Protein AF-V5GCC0-F1 (afdb_monomer_lite)

pLDDT: mean 93.0, std 4.62, range [76.12, 98.0]

Sequence (109 aa):
AEGSRNNTARQLENALRIPQDKTALRKNFQNFTNTLLTKTNGATLDIDTAMFTNENFPLKNNFRAIIDQYYKVAVNQLDFKNSALAASSINKHVALVTRDRIKQLVIPP

InterPro domains:
  IPR000215 Serpin family [PTHR11461] (2-108)
  IPR023796 Serpin domain [PF00079] (2-106)
  IPR036186 Serpin superfamily [SSF56574] (2-106)
  IPR042178 Serpin superfamily, domain 1 [G3DSA:3.30.497.10] (1-109)

Foldseek 3Di:
DLVDDDPVVVVVCVVVVPDPPPVVVLQVQQVVQVVLCDDDPPDHDFDAAEDEAALVDDDDPVSVVSCVVRVVYHYHHDHCVPQVVSQQVVLVVVCVRVVNPRNGPDDRD

Radius of gyration: 16.21 Å; chains: 1; bounding box: 35×37×40 Å

Structure (mmCIF, N/CA/C/O backbone):
data_AF-V5GCC0-F1
#
_entry.id   AF-V5GCC0-F1
#
loop_
_atom_site.group_PDB
_atom_site.id
_atom_site.type_symbol
_atom_site.label_atom_id
_atom_site.label_alt_id
_atom_site.label_comp_id
_atom_site.label_asym_id
_atom_site.label_entity_id
_atom_site.label_seq_id
_atom_site.pdbx_PDB_ins_code
_atom_site.Cartn_x
_atom_site.Cartn_y
_atom_site.Cartn_z
_atom_site.occupancy
_atom_site.B_iso_or_equiv
_atom_site.auth_seq_id
_atom_site.auth_comp_id
_atom_site.auth_asym_id
_atom_site.auth_atom_id
_atom_site.pdbx_PDB_model_num
ATOM 1 N N . ALA A 1 1 ? 3.399 11.370 -3.232 1.00 85.38 1 ALA A N 1
ATOM 2 C CA . ALA A 1 1 ? 4.583 12.233 -3.441 1.00 85.38 1 ALA A CA 1
ATOM 3 C C . ALA A 1 1 ? 5.903 11.576 -3.004 1.00 85.38 1 ALA A C 1
ATOM 5 O O . ALA A 1 1 ? 6.898 11.753 -3.696 1.00 85.38 1 ALA A O 1
ATOM 6 N N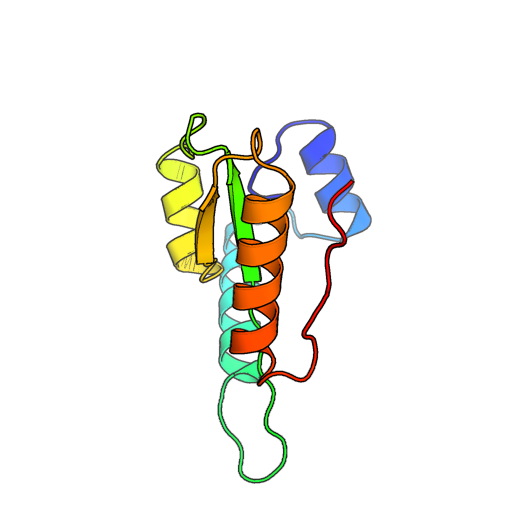 . GLU A 1 2 ? 5.945 10.802 -1.909 1.00 91.06 2 GLU A N 1
ATOM 7 C CA . GLU A 1 2 ? 7.194 10.253 -1.328 1.00 91.06 2 GLU A CA 1
ATOM 8 C C . GLU A 1 2 ? 8.072 9.419 -2.286 1.00 91.06 2 GLU A C 1
ATOM 10 O O . GLU A 1 2 ? 9.295 9.490 -2.217 1.00 91.06 2 GLU A O 1
ATOM 15 N N . GLY A 1 3 ? 7.470 8.664 -3.213 1.00 91.94 3 GLY A N 1
ATOM 16 C CA . GLY A 1 3 ? 8.203 7.867 -4.212 1.00 91.94 3 GLY A CA 1
ATOM 17 C C . GLY A 1 3 ? 8.557 8.611 -5.509 1.00 91.94 3 GLY A C 1
ATOM 18 O O . GLY A 1 3 ? 9.174 8.035 -6.399 1.00 91.94 3 GLY A O 1
ATOM 19 N N . SER A 1 4 ? 8.159 9.878 -5.644 1.00 93.56 4 SER A N 1
ATOM 20 C CA . SER A 1 4 ? 8.299 10.673 -6.874 1.00 93.56 4 SER A CA 1
ATOM 21 C C . SER A 1 4 ? 9.313 11.808 -6.712 1.00 93.56 4 SER A C 1
ATOM 23 O O . SER A 1 4 ? 9.679 12.172 -5.596 1.00 93.56 4 SER A O 1
ATOM 25 N N . ARG A 1 5 ? 9.771 12.394 -7.825 1.00 93.44 5 ARG A N 1
ATOM 26 C CA . ARG A 1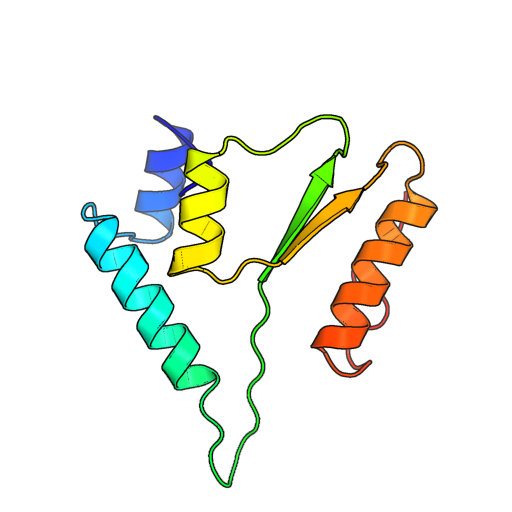 5 ? 10.702 13.539 -7.834 1.00 93.44 5 ARG A CA 1
ATOM 27 C C . ARG A 1 5 ? 10.281 14.597 -8.854 1.00 93.44 5 ARG A C 1
ATOM 29 O O . ARG A 1 5 ? 9.453 14.327 -9.722 1.00 93.44 5 ARG A O 1
ATOM 36 N N . ASN A 1 6 ? 10.888 15.782 -8.760 1.00 95.12 6 ASN A N 1
ATOM 37 C CA . ASN A 1 6 ? 10.779 16.878 -9.729 1.00 95.12 6 ASN A CA 1
ATOM 38 C C . ASN A 1 6 ? 9.320 17.199 -10.106 1.00 95.12 6 ASN A C 1
ATOM 40 O O . ASN A 1 6 ? 8.491 17.414 -9.225 1.00 95.12 6 ASN A O 1
ATOM 44 N N . ASN A 1 7 ? 8.999 17.248 -11.402 1.00 97.25 7 ASN A N 1
ATOM 45 C CA . ASN A 1 7 ? 7.673 17.622 -11.902 1.00 97.25 7 ASN A CA 1
ATOM 46 C C . ASN A 1 7 ? 6.566 16.718 -11.358 1.00 97.25 7 ASN A C 1
ATOM 48 O O . ASN A 1 7 ? 5.553 17.231 -10.895 1.00 97.25 7 ASN A O 1
ATOM 52 N N . THR A 1 8 ? 6.788 15.404 -11.332 1.00 96.50 8 THR A N 1
ATOM 53 C CA . THR A 1 8 ? 5.803 14.442 -10.824 1.00 96.50 8 THR A CA 1
ATOM 54 C C . THR A 1 8 ? 5.519 14.662 -9.339 1.00 96.50 8 THR A C 1
ATOM 56 O O . THR A 1 8 ? 4.362 14.657 -8.927 1.00 96.50 8 THR A O 1
ATOM 59 N N . ALA A 1 9 ? 6.558 14.916 -8.533 1.00 94.62 9 ALA A N 1
ATOM 60 C CA . ALA A 1 9 ? 6.373 15.247 -7.120 1.00 94.62 9 ALA A CA 1
ATOM 61 C C . ALA A 1 9 ? 5.605 16.561 -6.947 1.00 94.62 9 ALA A C 1
ATOM 63 O O . ALA A 1 9 ? 4.612 16.575 -6.227 1.00 94.62 9 ALA A O 1
ATOM 64 N N . ARG A 1 10 ? 6.000 17.621 -7.667 1.00 94.56 10 ARG A N 1
ATOM 65 C CA . ARG A 1 10 ? 5.334 18.932 -7.602 1.00 94.56 10 ARG A CA 1
ATOM 66 C C . ARG A 1 10 ? 3.862 18.861 -7.994 1.00 94.56 10 ARG A C 1
ATOM 68 O O . A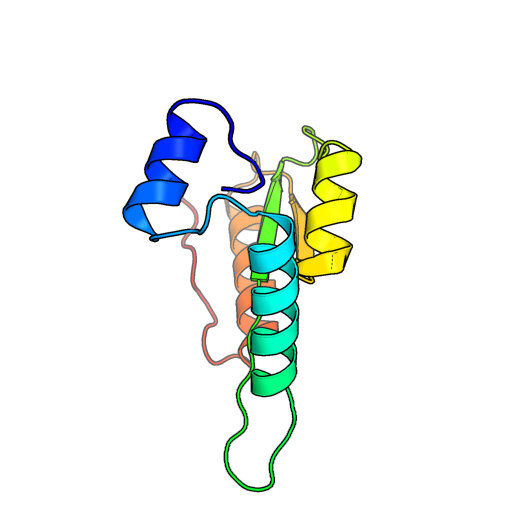RG A 1 10 ? 3.032 19.482 -7.344 1.00 94.56 10 ARG A O 1
ATOM 75 N N . GLN A 1 11 ? 3.521 18.094 -9.028 1.00 96.00 11 GLN A N 1
ATOM 76 C CA . GLN A 1 11 ? 2.132 17.912 -9.454 1.00 96.00 11 GLN A CA 1
ATOM 77 C C . GLN A 1 11 ? 1.293 17.234 -8.366 1.00 96.00 11 GLN A C 1
ATOM 79 O O . GLN A 1 11 ? 0.213 17.724 -8.044 1.00 96.00 11 GLN A O 1
ATOM 84 N N . LEU A 1 12 ? 1.805 16.157 -7.757 1.00 94.88 12 LEU A N 1
ATOM 85 C CA . LEU A 1 12 ? 1.129 15.481 -6.645 1.00 94.88 12 LEU A CA 1
ATOM 86 C C . LEU A 1 12 ? 1.004 16.388 -5.418 1.00 94.88 12 LEU A C 1
ATOM 88 O O . LEU A 1 12 ? -0.050 16.424 -4.790 1.00 94.88 12 LEU A O 1
ATOM 92 N N . GLU A 1 13 ? 2.069 17.114 -5.078 1.00 94.00 13 GLU A N 1
ATOM 93 C CA . GLU A 1 13 ? 2.097 18.013 -3.925 1.00 94.00 13 GLU A CA 1
ATOM 94 C C . GLU A 1 13 ? 1.102 19.168 -4.097 1.00 94.00 13 GLU A C 1
ATOM 96 O O . GLU A 1 13 ? 0.328 19.444 -3.184 1.00 94.00 13 GLU A O 1
ATOM 101 N N . ASN A 1 14 ? 1.028 19.767 -5.288 1.00 94.62 14 ASN A N 1
ATOM 102 C CA . ASN A 1 14 ? 0.084 20.843 -5.582 1.00 94.62 14 ASN A CA 1
ATOM 103 C C . ASN A 1 14 ? -1.370 20.354 -5.606 1.00 94.62 14 ASN A C 1
ATOM 105 O O . ASN A 1 14 ? -2.231 20.967 -4.975 1.00 94.62 14 ASN A O 1
ATOM 109 N N . ALA A 1 15 ? -1.652 19.249 -6.305 1.00 95.94 15 ALA A N 1
ATOM 110 C CA . ALA A 1 15 ? -3.015 18.734 -6.451 1.00 95.94 15 ALA A CA 1
ATOM 111 C C . ALA A 1 15 ? -3.621 18.305 -5.106 1.00 95.94 15 ALA A C 1
ATOM 113 O O . ALA A 1 15 ? -4.794 18.557 -4.843 1.00 95.94 15 ALA A O 1
ATOM 114 N N . LEU A 1 16 ? -2.806 17.699 -4.237 1.00 92.31 16 LEU A N 1
ATOM 115 C CA . LEU A 1 16 ? -3.224 17.229 -2.914 1.00 92.31 16 LEU A CA 1
ATOM 116 C C . LEU A 1 16 ? -3.019 18.276 -1.808 1.00 92.31 16 LEU A C 1
ATOM 118 O O . LEU A 1 16 ? -3.259 17.972 -0.642 1.00 92.31 16 LEU A O 1
ATOM 122 N N . ARG A 1 17 ? -2.569 19.491 -2.159 1.00 93.06 17 ARG A N 1
ATOM 123 C CA . ARG A 1 17 ? -2.256 20.587 -1.222 1.00 93.06 17 ARG A CA 1
ATOM 124 C C . ARG A 1 17 ? -1.324 20.149 -0.086 1.00 93.06 17 ARG A C 1
ATOM 126 O O . ARG A 1 17 ? -1.509 20.511 1.075 1.00 93.06 17 ARG A O 1
ATOM 133 N N . ILE A 1 18 ? -0.321 19.348 -0.429 1.00 90.25 18 ILE A N 1
ATOM 134 C CA . ILE A 1 18 ? 0.678 18.858 0.516 1.00 90.25 18 ILE A CA 1
ATOM 135 C C . ILE A 1 18 ? 1.594 20.026 0.913 1.00 90.25 18 ILE A C 1
ATOM 137 O O . ILE A 1 18 ? 2.131 20.703 0.031 1.00 90.25 18 ILE A O 1
ATOM 141 N N . PRO A 1 19 ? 1.811 20.270 2.219 1.00 86.88 19 PRO A N 1
ATOM 142 C CA . PRO A 1 19 ? 2.742 21.295 2.666 1.00 86.88 19 PRO A CA 1
ATOM 143 C C . PRO A 1 19 ? 4.168 20.973 2.209 1.00 86.88 19 PRO A C 1
ATOM 145 O O . PRO A 1 19 ? 4.569 19.812 2.132 1.00 86.88 19 PRO A O 1
ATOM 148 N N . GLN A 1 20 ? 4.959 22.017 1.957 1.00 84.25 20 GLN A N 1
ATOM 149 C CA . GLN A 1 20 ? 6.364 21.862 1.560 1.00 84.25 20 GLN A CA 1
ATOM 150 C C . GLN A 1 20 ? 7.199 21.153 2.642 1.00 84.25 20 GLN A C 1
ATOM 152 O O . GLN A 1 20 ? 8.152 20.439 2.325 1.00 84.25 20 GLN A O 1
ATOM 157 N N . ASP A 1 21 ? 6.819 21.295 3.917 1.00 90.88 21 ASP A N 1
ATOM 158 C CA . ASP A 1 21 ? 7.427 20.546 5.016 1.00 90.88 21 ASP A CA 1
ATOM 159 C C . ASP A 1 21 ? 6.946 19.084 5.030 1.00 90.88 21 ASP A C 1
ATOM 161 O O . ASP A 1 21 ? 5.901 18.726 5.587 1.00 90.88 21 ASP A O 1
ATOM 165 N N . LYS A 1 22 ? 7.770 18.212 4.441 1.00 86.88 22 LYS A N 1
ATOM 166 C CA . LYS A 1 22 ? 7.533 16.762 4.406 1.00 86.88 22 LYS A CA 1
ATOM 167 C C . LYS A 1 22 ? 7.578 16.114 5.786 1.00 86.88 22 LYS A C 1
ATOM 169 O O . LYS A 1 22 ? 6.916 15.102 5.996 1.00 86.88 22 LYS A O 1
ATOM 174 N N . THR A 1 23 ? 8.329 16.666 6.735 1.00 91.00 23 THR A N 1
ATOM 175 C CA . THR A 1 23 ? 8.384 16.117 8.096 1.00 91.00 23 THR A CA 1
ATOM 176 C C . THR A 1 23 ? 7.066 16.367 8.815 1.00 91.00 23 THR A C 1
ATOM 178 O O . THR A 1 23 ? 6.522 15.444 9.427 1.00 91.00 23 THR A O 1
ATOM 181 N N . ALA A 1 24 ? 6.523 17.581 8.697 1.00 90.81 24 ALA A N 1
ATOM 182 C CA . ALA A 1 24 ? 5.199 17.905 9.215 1.00 90.81 24 ALA A CA 1
ATOM 183 C C . ALA A 1 24 ? 4.117 17.028 8.568 1.00 90.81 24 ALA A C 1
ATOM 185 O O . ALA A 1 24 ? 3.315 16.432 9.285 1.00 90.81 24 ALA A O 1
ATOM 186 N N . LEU A 1 25 ? 4.143 16.860 7.237 1.00 91.25 25 LEU A N 1
ATOM 187 C CA . LEU A 1 25 ? 3.228 15.958 6.525 1.00 91.25 25 LEU A CA 1
ATOM 188 C C . LEU A 1 25 ? 3.251 14.540 7.109 1.00 91.25 25 LEU A C 1
ATOM 190 O O . LEU A 1 25 ? 2.202 13.992 7.445 1.00 91.25 25 LEU A O 1
ATOM 194 N N . ARG A 1 26 ? 4.443 13.947 7.226 1.00 94.44 26 ARG A N 1
ATOM 195 C CA . ARG A 1 26 ? 4.634 12.575 7.711 1.00 94.44 26 ARG A CA 1
ATOM 196 C C . ARG A 1 26 ? 4.105 12.387 9.128 1.00 94.44 26 ARG A C 1
ATOM 198 O O . ARG A 1 26 ? 3.358 11.446 9.379 1.00 94.44 26 ARG A O 1
ATOM 205 N N . LYS A 1 27 ? 4.453 13.296 10.046 1.00 93.75 27 LYS A N 1
ATOM 206 C CA . LYS A 1 27 ? 3.974 13.256 11.438 1.00 93.75 27 LYS A CA 1
ATOM 207 C C . LYS A 1 27 ? 2.459 13.421 11.516 1.00 93.75 27 LYS A C 1
ATOM 209 O O . LYS A 1 27 ? 1.802 12.671 12.232 1.00 93.75 27 LYS A O 1
ATOM 214 N N . ASN A 1 28 ? 1.898 14.354 10.749 1.00 91.75 28 ASN A N 1
ATOM 215 C CA . ASN A 1 28 ? 0.456 14.584 10.724 1.00 91.75 28 ASN A CA 1
ATOM 216 C C . ASN A 1 28 ? -0.296 13.366 10.185 1.00 91.75 28 ASN A C 1
ATOM 218 O O . ASN A 1 28 ? -1.286 12.960 10.785 1.00 91.75 28 ASN A O 1
ATOM 222 N N . PHE A 1 29 ? 0.194 12.743 9.110 1.00 91.50 29 PHE A N 1
ATOM 223 C CA . PHE A 1 29 ? -0.400 11.523 8.563 1.00 91.50 29 PHE A CA 1
ATOM 224 C C . PHE A 1 29 ? -0.341 10.358 9.560 1.00 91.50 29 PHE A C 1
ATOM 226 O O . PHE A 1 29 ? -1.338 9.662 9.765 1.00 91.50 29 PHE A O 1
ATOM 233 N N . GLN A 1 30 ? 0.807 10.170 10.216 1.00 92.94 30 GLN A N 1
ATOM 234 C CA . GLN A 1 30 ? 0.984 9.133 11.229 1.00 92.94 30 GLN A CA 1
ATOM 235 C C . GLN A 1 30 ? 0.017 9.335 12.406 1.00 92.94 30 GLN A C 1
ATOM 237 O O . GLN A 1 30 ? -0.679 8.399 12.797 1.00 92.94 30 GLN A O 1
ATOM 242 N N . ASN A 1 31 ? -0.071 10.559 12.935 1.00 93.19 31 ASN A N 1
ATOM 243 C CA . ASN A 1 31 ? -0.989 10.902 14.021 1.00 93.19 31 ASN A CA 1
ATOM 244 C C . ASN A 1 31 ? -2.448 10.697 13.608 1.00 93.19 31 ASN A C 1
ATOM 246 O O . ASN A 1 31 ? -3.197 10.046 14.327 1.00 93.19 31 ASN A O 1
ATOM 250 N N . PHE A 1 32 ? -2.832 11.194 12.432 1.00 91.12 32 PHE A N 1
ATOM 251 C CA . PHE A 1 32 ? -4.177 11.040 11.887 1.00 91.12 32 PHE A CA 1
ATOM 252 C C . PHE A 1 32 ? -4.586 9.568 11.792 1.00 91.12 32 PHE A C 1
ATOM 254 O O . PHE A 1 32 ? -5.625 9.176 12.319 1.00 91.12 32 PHE A O 1
ATOM 261 N N . THR A 1 33 ? -3.737 8.733 11.193 1.00 90.62 33 THR A N 1
ATOM 262 C CA . THR A 1 33 ? -4.030 7.306 11.016 1.00 90.62 33 THR A CA 1
ATOM 263 C C . THR A 1 33 ? -4.092 6.578 12.360 1.00 90.62 33 THR A C 1
ATOM 265 O O . THR A 1 33 ? -4.986 5.765 12.574 1.00 90.62 33 THR A O 1
ATOM 268 N N . ASN A 1 34 ? -3.205 6.902 13.308 1.00 89.81 34 ASN A N 1
ATOM 269 C CA . ASN A 1 34 ? -3.258 6.333 14.658 1.00 89.81 34 ASN A CA 1
ATOM 270 C C . ASN A 1 34 ? -4.561 6.701 15.387 1.00 89.81 34 ASN A C 1
ATOM 272 O O . ASN A 1 34 ? -5.163 5.839 16.027 1.00 89.81 34 ASN A O 1
ATOM 276 N N . THR A 1 35 ? -5.024 7.948 15.263 1.00 89.56 35 THR A N 1
ATOM 277 C CA . THR A 1 35 ? -6.300 8.383 15.847 1.00 89.56 35 THR A CA 1
ATOM 278 C C . THR A 1 35 ? -7.471 7.613 15.245 1.00 89.56 35 THR A C 1
ATOM 280 O O . THR A 1 35 ? -8.316 7.123 15.986 1.00 89.56 35 THR A O 1
ATOM 283 N N . LEU A 1 36 ? -7.505 7.447 13.920 1.00 87.88 36 LEU A N 1
ATOM 284 C CA . LEU A 1 36 ? -8.589 6.729 13.242 1.00 87.88 36 LEU A CA 1
ATOM 285 C C . LEU A 1 36 ? -8.632 5.234 13.571 1.00 87.88 36 LEU A C 1
ATOM 287 O O . LEU A 1 36 ? -9.714 4.664 13.667 1.00 87.88 36 LEU A O 1
ATOM 291 N N . LEU A 1 37 ? -7.471 4.609 13.762 1.00 86.50 37 LEU A N 1
ATOM 292 C CA . LEU A 1 37 ? -7.364 3.196 14.130 1.00 86.50 37 LEU A CA 1
ATOM 293 C C . LEU A 1 37 ? -7.552 2.949 15.637 1.00 86.50 37 LEU A C 1
ATOM 295 O O . LEU A 1 37 ? -7.566 1.796 16.079 1.00 86.50 37 LEU A O 1
ATOM 299 N N . THR A 1 38 ? -7.676 4.005 16.446 1.00 85.88 38 THR A N 1
ATOM 300 C CA . THR A 1 38 ? -7.945 3.862 17.878 1.00 85.88 38 THR A CA 1
ATOM 301 C C . THR A 1 38 ? -9.366 3.342 18.074 1.00 85.88 38 THR A C 1
ATOM 303 O O . THR A 1 38 ? -10.343 3.966 17.663 1.00 85.88 38 THR A O 1
ATOM 306 N N . LYS A 1 39 ? -9.490 2.175 18.713 1.00 78.81 39 LYS A N 1
ATOM 307 C CA . LYS A 1 39 ? -10.789 1.546 18.968 1.00 78.81 39 LYS A CA 1
ATOM 308 C C . LYS A 1 39 ? -11.614 2.413 19.916 1.00 78.81 39 LYS A C 1
ATOM 310 O O . LYS A 1 39 ? -11.154 2.767 20.998 1.00 78.81 39 LYS A O 1
ATOM 315 N N . THR A 1 40 ? -12.849 2.699 19.522 1.00 82.06 40 THR A N 1
ATOM 316 C CA . THR A 1 40 ? -13.846 3.378 20.357 1.00 82.06 40 THR A CA 1
ATOM 317 C C . THR A 1 40 ? -15.069 2.477 20.527 1.00 82.06 40 THR A C 1
ATOM 319 O O . THR A 1 40 ? -15.301 1.584 19.712 1.00 82.06 40 THR A O 1
ATOM 322 N N . ASN A 1 41 ? -15.870 2.697 21.574 1.00 76.12 41 ASN A N 1
ATOM 32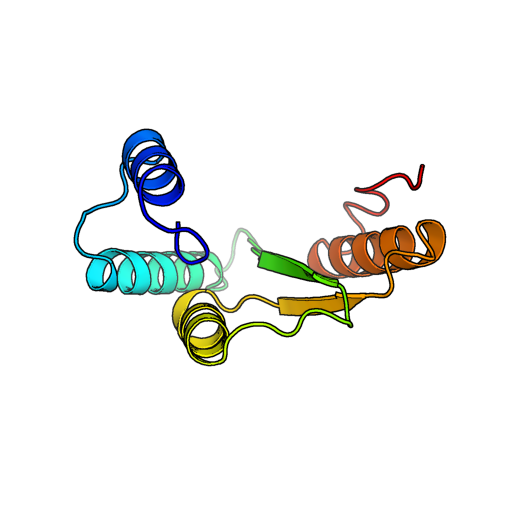3 C CA . ASN A 1 41 ? -17.037 1.862 21.910 1.00 76.12 41 ASN A CA 1
ATOM 324 C C . ASN A 1 41 ? -18.259 2.076 20.985 1.00 76.12 41 ASN A C 1
ATOM 326 O O . ASN A 1 41 ? -19.395 1.919 21.419 1.00 76.12 41 ASN A O 1
ATOM 330 N N . GLY A 1 42 ? -18.048 2.451 19.721 1.00 82.00 42 GLY A N 1
ATOM 331 C CA . GLY A 1 42 ? -19.122 2.728 18.766 1.00 82.00 42 GLY A CA 1
ATOM 332 C C . GLY A 1 42 ? -18.824 2.163 17.385 1.00 82.00 42 GLY A C 1
ATOM 333 O O . GLY A 1 42 ? -19.299 1.088 17.026 1.00 82.00 42 GLY A O 1
ATOM 334 N N . ALA A 1 43 ? -18.034 2.891 16.599 1.00 81.69 43 ALA A N 1
ATOM 335 C CA . ALA A 1 43 ? -17.689 2.496 15.240 1.00 81.69 43 ALA A CA 1
ATOM 336 C C . ALA A 1 43 ? -16.300 1.847 15.187 1.00 81.69 43 ALA A C 1
ATOM 338 O O . ALA A 1 43 ? -15.346 2.328 15.797 1.00 81.69 43 ALA A O 1
ATOM 339 N N . THR A 1 44 ? -16.181 0.768 14.410 1.00 83.62 44 THR A N 1
ATOM 340 C CA . THR A 1 44 ? -14.879 0.211 14.023 1.00 83.62 44 THR A CA 1
ATOM 341 C C . THR A 1 44 ? -14.499 0.770 12.661 1.00 83.62 44 THR A C 1
ATOM 343 O O . THR A 1 44 ? -15.219 0.548 11.687 1.00 83.62 44 THR A O 1
ATOM 346 N N . LEU A 1 45 ? -13.366 1.466 12.599 1.00 88.06 45 LEU A N 1
ATOM 347 C CA . LEU A 1 45 ? -12.763 1.934 11.361 1.00 88.06 45 LEU A CA 1
ATOM 348 C C . LEU A 1 45 ? -11.420 1.230 11.170 1.00 88.06 45 LEU A C 1
ATOM 350 O O . LEU A 1 45 ? -10.561 1.279 12.047 1.00 88.06 45 LEU A O 1
ATOM 354 N N . ASP A 1 46 ? -11.252 0.589 10.017 1.00 88.00 46 ASP A N 1
ATOM 355 C CA . ASP A 1 46 ? -9.988 -0.008 9.604 1.00 88.00 46 ASP A CA 1
ATOM 356 C C . ASP A 1 46 ? -9.473 0.743 8.377 1.00 88.00 46 ASP A C 1
ATOM 358 O O . ASP A 1 46 ? -10.227 1.042 7.449 1.00 88.00 46 ASP A O 1
ATOM 362 N N . ILE A 1 47 ? -8.181 1.048 8.385 1.00 89.81 47 ILE A N 1
ATOM 363 C CA . ILE A 1 47 ? -7.462 1.666 7.275 1.00 89.81 47 ILE A CA 1
ATOM 364 C C . ILE A 1 47 ? -6.232 0.814 7.026 1.00 89.81 47 ILE A C 1
ATOM 366 O O . ILE A 1 47 ? -5.470 0.537 7.951 1.00 89.81 47 ILE A O 1
ATOM 370 N N . ASP A 1 48 ? -6.042 0.436 5.770 1.00 91.31 48 ASP A N 1
ATOM 371 C CA . ASP A 1 48 ? -4.865 -0.280 5.308 1.00 91.31 48 ASP A CA 1
ATOM 372 C C . ASP A 1 48 ? -4.272 0.437 4.095 1.00 91.31 48 ASP A C 1
ATOM 374 O O . ASP A 1 48 ? -4.980 1.050 3.292 1.00 91.31 48 ASP A O 1
ATOM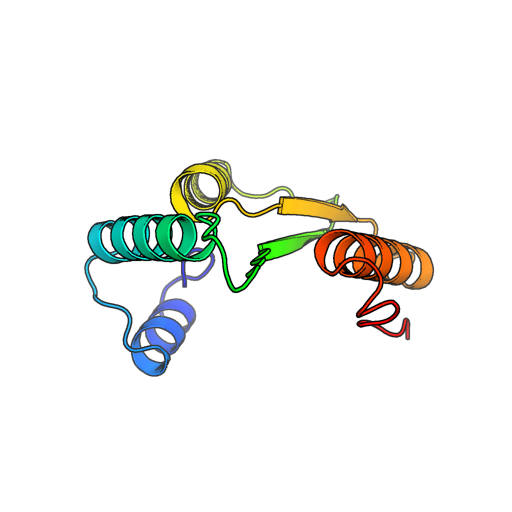 378 N N . THR A 1 49 ? -2.950 0.402 3.975 1.00 92.44 49 THR A N 1
ATOM 379 C CA . THR A 1 49 ? -2.243 0.880 2.789 1.00 92.44 49 THR A CA 1
ATOM 380 C C . THR A 1 49 ? -1.211 -0.162 2.410 1.00 92.44 49 THR A C 1
ATOM 382 O O . THR A 1 49 ? -0.298 -0.457 3.180 1.00 92.44 49 THR A O 1
ATOM 385 N N . ALA A 1 50 ? -1.334 -0.683 1.194 1.00 95.44 50 ALA A N 1
ATOM 386 C CA . ALA A 1 50 ? -0.428 -1.678 0.657 1.00 95.44 50 ALA A CA 1
ATOM 387 C C . ALA A 1 50 ? 0.151 -1.236 -0.688 1.00 95.44 50 ALA A C 1
ATOM 389 O O . ALA A 1 50 ? -0.511 -0.575 -1.489 1.00 95.44 50 ALA A O 1
ATOM 390 N N . MET A 1 51 ? 1.393 -1.630 -0.943 1.00 95.88 51 MET A N 1
ATOM 391 C CA . MET A 1 51 ? 2.041 -1.524 -2.242 1.00 95.88 51 MET A CA 1
ATOM 392 C C . MET A 1 51 ? 2.403 -2.913 -2.744 1.00 95.88 51 MET A C 1
ATOM 394 O O . MET A 1 51 ? 3.016 -3.706 -2.030 1.00 95.88 51 MET A O 1
ATOM 398 N N . PHE A 1 52 ? 2.072 -3.169 -4.003 1.00 96.69 52 PHE A N 1
ATOM 399 C CA . PHE A 1 52 ? 2.430 -4.390 -4.707 1.00 96.69 52 PHE A CA 1
ATOM 400 C C . PHE A 1 52 ? 3.486 -4.043 -5.752 1.00 96.69 52 PHE A C 1
ATOM 402 O O . PHE A 1 52 ? 3.234 -3.250 -6.658 1.00 96.69 52 PHE A O 1
ATOM 409 N N . THR A 1 53 ? 4.691 -4.575 -5.587 1.00 96.25 53 THR A N 1
ATOM 410 C CA . THR A 1 53 ? 5.869 -4.220 -6.391 1.00 96.25 53 THR A CA 1
ATOM 411 C C . THR A 1 53 ? 6.389 -5.431 -7.137 1.00 96.25 53 THR A C 1
ATOM 413 O O . THR A 1 53 ? 6.250 -6.549 -6.653 1.00 96.25 53 THR A O 1
ATOM 416 N N . ASN A 1 54 ? 7.000 -5.228 -8.302 1.00 96.25 54 ASN A N 1
ATOM 417 C CA . ASN A 1 54 ? 7.633 -6.332 -9.015 1.00 96.25 54 ASN A CA 1
ATOM 418 C C . ASN A 1 54 ? 8.811 -6.859 -8.186 1.00 96.25 54 ASN A C 1
ATOM 420 O O . ASN A 1 54 ? 9.665 -6.080 -7.761 1.00 96.25 54 ASN A O 1
ATOM 424 N N . GLU A 1 55 ? 8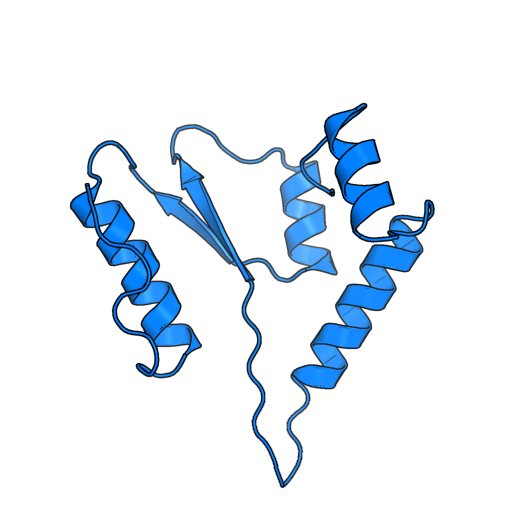.851 -8.169 -7.962 1.00 95.38 55 GLU A N 1
ATOM 425 C CA . GLU A 1 55 ? 9.897 -8.839 -7.181 1.00 95.38 55 GLU A CA 1
ATOM 426 C C . GLU A 1 55 ? 11.322 -8.574 -7.695 1.00 95.38 55 GLU A C 1
ATOM 428 O O . GLU A 1 55 ? 12.264 -8.515 -6.910 1.00 95.38 55 GLU A O 1
ATOM 433 N N . ASN A 1 56 ? 11.475 -8.296 -8.992 1.00 96.31 56 ASN A N 1
ATOM 434 C CA . ASN A 1 56 ? 12.765 -8.011 -9.622 1.00 96.31 56 ASN A CA 1
ATOM 435 C C . ASN A 1 56 ? 13.220 -6.548 -9.456 1.00 96.31 56 ASN A C 1
ATOM 437 O O . ASN A 1 56 ? 14.299 -6.178 -9.915 1.00 96.31 56 ASN A O 1
ATOM 441 N N . PHE A 1 57 ? 12.407 -5.699 -8.821 1.00 94.44 57 PHE A N 1
ATOM 442 C CA . PHE A 1 57 ? 12.679 -4.274 -8.639 1.00 94.44 57 PHE A CA 1
ATOM 443 C C . PHE A 1 57 ? 12.551 -3.889 -7.160 1.00 94.44 57 PHE A C 1
ATOM 445 O O . PHE A 1 57 ? 11.519 -3.355 -6.737 1.00 94.44 57 PHE A O 1
ATOM 452 N N . PRO A 1 58 ? 13.591 -4.149 -6.347 1.00 91.94 58 PRO A N 1
ATOM 453 C CA . PRO A 1 58 ? 13.556 -3.840 -4.927 1.00 91.94 58 PRO A CA 1
ATOM 454 C C . PRO A 1 58 ? 13.435 -2.333 -4.677 1.00 91.94 58 PRO A C 1
ATOM 456 O O . PRO A 1 58 ? 13.981 -1.495 -5.402 1.00 91.94 58 PRO A O 1
ATOM 459 N N . LEU A 1 59 ? 12.726 -1.982 -3.602 1.00 94.50 59 LEU A N 1
ATOM 460 C CA . LEU A 1 59 ? 12.598 -0.596 -3.168 1.00 94.50 59 LEU A CA 1
ATOM 461 C C . LEU A 1 59 ? 13.945 -0.056 -2.682 1.00 94.50 59 LEU A C 1
ATOM 463 O O . LEU A 1 59 ? 14.719 -0.751 -2.028 1.00 94.50 59 LEU A O 1
ATOM 467 N N . LYS A 1 60 ? 14.200 1.231 -2.933 1.00 95.56 60 LYS A N 1
ATOM 468 C CA . LYS A 1 60 ? 15.363 1.913 -2.355 1.00 95.56 60 LYS A CA 1
ATOM 469 C C . LYS A 1 60 ? 15.234 1.950 -0.831 1.00 95.56 60 LYS A C 1
ATOM 471 O O . LYS A 1 60 ? 14.190 2.354 -0.319 1.00 95.56 60 LYS A O 1
ATOM 476 N N . ASN A 1 61 ? 16.310 1.617 -0.119 1.00 95.38 61 ASN A N 1
ATOM 477 C CA . ASN A 1 61 ? 16.323 1.519 1.349 1.00 95.38 61 ASN A CA 1
ATOM 478 C C . ASN A 1 61 ? 15.791 2.777 2.046 1.00 95.38 61 ASN A C 1
ATOM 480 O O . ASN A 1 61 ? 15.014 2.685 2.991 1.00 95.38 61 ASN A O 1
ATOM 484 N N . ASN A 1 62 ? 16.158 3.962 1.552 1.00 94.38 62 ASN A N 1
ATOM 485 C CA . ASN A 1 62 ? 15.681 5.224 2.112 1.00 94.38 62 ASN A CA 1
ATOM 486 C C . ASN A 1 62 ? 14.161 5.399 1.963 1.00 94.38 62 ASN A C 1
ATOM 488 O O . ASN A 1 62 ? 13.508 5.892 2.875 1.00 94.38 62 ASN A O 1
ATOM 492 N N . PHE A 1 63 ? 13.593 4.982 0.831 1.00 95.31 63 PHE A N 1
ATOM 493 C CA . PHE A 1 63 ? 12.153 5.017 0.613 1.00 95.31 63 PHE A CA 1
ATOM 494 C C . PHE A 1 63 ? 11.441 3.990 1.493 1.00 95.31 63 PHE A C 1
ATOM 496 O O . PHE A 1 63 ? 10.456 4.343 2.136 1.00 95.31 63 PHE A O 1
ATOM 503 N N . ARG A 1 64 ? 11.980 2.765 1.591 1.00 95.06 64 ARG A N 1
ATOM 504 C CA . ARG A 1 64 ? 11.454 1.718 2.478 1.00 95.06 64 ARG A CA 1
ATOM 505 C C . ARG A 1 64 ? 11.400 2.187 3.936 1.00 95.06 64 ARG A C 1
ATOM 507 O O . ARG A 1 64 ? 10.357 2.077 4.567 1.00 95.06 64 ARG A O 1
ATOM 514 N N . ALA A 1 65 ? 12.468 2.813 4.429 1.00 94.38 65 ALA A N 1
ATOM 515 C CA . ALA A 1 65 ? 12.502 3.359 5.785 1.00 94.38 65 ALA A CA 1
ATOM 516 C C . ALA A 1 65 ? 11.399 4.409 6.031 1.00 94.38 65 ALA A C 1
ATOM 518 O O . ALA A 1 65 ? 10.744 4.388 7.070 1.00 94.38 65 ALA A O 1
ATOM 519 N N . ILE A 1 66 ? 11.149 5.300 5.062 1.00 94.69 66 ILE A N 1
ATOM 520 C CA . ILE A 1 66 ? 10.114 6.340 5.177 1.00 94.69 66 ILE A CA 1
ATOM 521 C C . ILE A 1 66 ? 8.709 5.727 5.246 1.00 94.69 66 ILE A C 1
ATOM 523 O O . ILE A 1 66 ? 7.918 6.102 6.115 1.00 94.69 66 ILE A O 1
ATOM 527 N N . ILE A 1 67 ? 8.376 4.812 4.331 1.00 94.94 67 ILE A N 1
ATOM 528 C CA . ILE A 1 67 ? 7.029 4.222 4.271 1.00 94.94 67 ILE A CA 1
ATOM 529 C C . ILE A 1 67 ? 6.733 3.328 5.480 1.00 94.94 67 ILE A C 1
ATOM 531 O O . ILE A 1 67 ? 5.595 3.313 5.947 1.00 94.94 67 ILE A O 1
ATOM 535 N N . ASP A 1 68 ? 7.748 2.659 6.028 1.00 92.44 68 ASP A N 1
ATOM 536 C CA . ASP A 1 68 ? 7.606 1.810 7.213 1.00 92.44 68 ASP A CA 1
ATOM 537 C C . ASP A 1 68 ? 7.391 2.655 8.462 1.00 92.44 68 ASP A C 1
ATOM 539 O O . ASP A 1 68 ? 6.467 2.411 9.237 1.00 92.44 68 ASP A O 1
ATOM 543 N N . GLN A 1 69 ? 8.207 3.699 8.626 1.00 92.56 69 GLN A N 1
ATOM 544 C CA . GLN A 1 69 ? 8.169 4.543 9.810 1.00 92.56 69 GLN A CA 1
ATOM 545 C C . GLN A 1 69 ? 6.877 5.363 9.902 1.00 92.56 69 GLN A C 1
ATOM 547 O O . GLN A 1 69 ? 6.270 5.435 10.971 1.00 92.56 69 GLN A O 1
ATOM 552 N N . TYR A 1 70 ? 6.462 6.011 8.811 1.00 93.38 70 TYR A N 1
ATOM 553 C CA . TYR A 1 70 ? 5.419 7.042 8.875 1.00 93.38 70 TYR A CA 1
ATOM 554 C C . TYR A 1 70 ? 4.060 6.597 8.341 1.00 93.38 70 TYR A C 1
ATOM 556 O O . TYR A 1 70 ? 3.039 7.109 8.795 1.00 93.38 70 TYR A O 1
ATOM 564 N N . TYR A 1 71 ? 4.038 5.652 7.402 1.00 91.88 71 TYR A N 1
ATOM 565 C CA . TYR A 1 71 ? 2.826 5.286 6.667 1.00 91.88 71 TYR A CA 1
ATOM 566 C C . TYR A 1 71 ? 2.360 3.850 6.941 1.00 91.88 71 TYR A C 1
ATOM 568 O O . TYR A 1 71 ? 1.244 3.513 6.561 1.00 91.88 71 TYR A O 1
ATOM 576 N N . LYS A 1 72 ? 3.179 3.023 7.614 1.00 90.44 72 LYS A N 1
ATOM 577 C CA . LYS A 1 72 ? 2.889 1.614 7.946 1.00 90.44 72 LYS A CA 1
ATOM 578 C C . LYS A 1 72 ? 2.456 0.795 6.722 1.00 90.44 72 LYS A C 1
ATOM 580 O O . LYS A 1 72 ? 1.543 -0.021 6.798 1.00 90.44 72 LYS A O 1
ATOM 585 N N . VAL A 1 73 ? 3.105 1.037 5.583 1.00 93.44 73 VAL A N 1
ATOM 586 C CA . VAL A 1 73 ? 2.719 0.423 4.308 1.00 93.44 73 VAL A CA 1
ATOM 587 C C . VAL A 1 73 ? 3.124 -1.050 4.267 1.00 93.44 73 VAL A C 1
ATOM 589 O O . VAL A 1 73 ? 4.309 -1.382 4.372 1.00 93.44 73 VAL A O 1
ATOM 592 N N . ALA A 1 74 ? 2.158 -1.933 4.020 1.00 93.69 74 ALA A N 1
ATOM 593 C CA . ALA A 1 74 ? 2.442 -3.321 3.676 1.00 93.69 74 ALA A CA 1
ATOM 594 C C . ALA A 1 74 ? 3.062 -3.377 2.270 1.00 93.69 74 ALA A C 1
ATOM 596 O O . ALA A 1 74 ? 2.465 -2.907 1.305 1.00 93.69 74 ALA A O 1
ATOM 597 N N . VAL A 1 75 ? 4.267 -3.931 2.132 1.00 94.75 75 VAL A N 1
ATOM 598 C CA . VAL A 1 75 ? 4.919 -4.090 0.822 1.00 94.75 75 VAL A CA 1
ATOM 599 C C . VAL A 1 75 ? 4.935 -5.560 0.459 1.00 94.75 75 VAL A C 1
ATOM 601 O O . VAL A 1 75 ? 5.528 -6.367 1.168 1.00 94.75 75 VAL A O 1
ATOM 604 N N . ASN A 1 76 ? 4.299 -5.881 -0.662 1.00 95.38 76 ASN A N 1
ATOM 605 C CA . ASN A 1 76 ? 4.205 -7.224 -1.206 1.00 95.38 76 ASN A CA 1
ATOM 606 C C . ASN A 1 76 ? 4.942 -7.265 -2.546 1.00 95.38 76 ASN A C 1
ATOM 608 O O . ASN A 1 76 ? 4.580 -6.563 -3.492 1.00 95.38 76 ASN A O 1
ATOM 612 N N . GLN A 1 77 ? 5.990 -8.075 -2.629 1.00 95.81 77 GLN A N 1
ATOM 613 C CA . GLN A 1 77 ? 6.690 -8.330 -3.882 1.00 95.81 77 GLN A CA 1
ATOM 614 C C . GLN A 1 77 ? 5.996 -9.470 -4.625 1.00 95.81 77 GLN A C 1
ATOM 616 O O . GLN A 1 77 ? 5.753 -10.517 -4.034 1.00 95.81 77 GLN A O 1
ATOM 621 N N . LEU A 1 78 ? 5.641 -9.240 -5.888 1.00 96.62 78 LEU A N 1
ATOM 622 C CA . LEU A 1 78 ? 4.896 -10.183 -6.718 1.00 96.62 78 LEU A CA 1
ATOM 623 C C . LEU A 1 78 ? 5.598 -10.403 -8.062 1.00 96.62 78 LEU A C 1
ATOM 625 O O . LEU A 1 78 ? 6.186 -9.472 -8.628 1.00 96.62 78 LEU A O 1
ATOM 629 N N . ASP A 1 79 ? 5.434 -11.603 -8.615 1.00 95.44 79 ASP A N 1
ATOM 630 C CA . ASP A 1 79 ? 5.672 -11.865 -10.031 1.00 95.44 79 ASP A CA 1
ATOM 631 C C . ASP A 1 79 ? 4.461 -11.417 -10.862 1.00 95.44 79 ASP A C 1
ATOM 633 O O . ASP A 1 79 ? 3.425 -12.082 -10.919 1.00 95.44 79 ASP A O 1
ATOM 637 N N . PHE A 1 80 ? 4.596 -10.278 -11.539 1.00 95.50 80 PHE A N 1
ATOM 638 C CA . PHE A 1 80 ? 3.559 -9.760 -12.432 1.00 95.50 80 PHE A CA 1
ATOM 639 C C . PHE A 1 80 ? 3.546 -10.417 -13.819 1.00 95.50 80 PHE A C 1
ATOM 641 O O . PHE A 1 80 ? 2.647 -10.118 -14.605 1.00 95.50 80 PHE A O 1
ATOM 648 N N . LYS A 1 81 ? 4.496 -11.308 -14.142 1.00 95.56 81 LYS A N 1
ATOM 649 C CA . LYS A 1 81 ? 4.423 -12.110 -15.375 1.00 95.56 81 LYS A CA 1
ATOM 650 C C . LYS A 1 81 ? 3.271 -13.110 -15.303 1.00 95.56 81 LYS A C 1
ATOM 652 O O . LYS A 1 81 ? 2.662 -13.407 -16.327 1.00 95.56 81 LYS A O 1
ATOM 657 N N . ASN A 1 82 ? 2.936 -13.580 -14.100 1.00 95.50 82 ASN A N 1
ATOM 658 C CA . ASN A 1 82 ? 1.720 -14.337 -13.836 1.00 95.50 82 ASN A CA 1
ATOM 659 C C . ASN A 1 82 ? 0.608 -13.404 -13.329 1.00 95.50 82 ASN A C 1
ATOM 661 O O . ASN A 1 82 ? 0.385 -13.252 -12.125 1.00 95.50 82 ASN A O 1
ATOM 665 N N . SER A 1 83 ? -0.104 -12.774 -14.265 1.00 96.38 83 SER A N 1
ATOM 666 C CA . SER A 1 83 ? -1.160 -11.798 -13.966 1.00 96.38 83 SER A CA 1
ATOM 667 C C . SER A 1 83 ? -2.274 -12.364 -13.075 1.00 96.38 83 SER A C 1
ATOM 669 O O . SER A 1 83 ? -2.731 -11.679 -12.158 1.00 96.38 83 SER A O 1
ATOM 671 N N . ALA A 1 84 ? -2.672 -13.623 -13.288 1.00 96.69 84 ALA A N 1
ATOM 672 C CA . ALA A 1 84 ? -3.693 -14.301 -12.494 1.00 96.69 84 ALA A CA 1
ATOM 673 C C . ALA A 1 84 ? -3.257 -14.479 -11.031 1.00 96.69 84 ALA A C 1
ATOM 675 O O . ALA A 1 84 ? -4.015 -14.160 -10.110 1.00 96.69 84 ALA A O 1
ATOM 676 N N . LEU A 1 85 ? -2.019 -14.928 -10.801 1.00 96.50 85 LEU A N 1
ATOM 677 C CA . LEU A 1 85 ? -1.474 -15.093 -9.452 1.00 96.50 85 LEU A CA 1
ATOM 678 C C . LEU A 1 85 ? -1.276 -13.746 -8.742 1.00 96.50 85 LEU A C 1
ATOM 680 O O . LEU A 1 85 ? -1.575 -13.627 -7.548 1.00 96.50 85 LEU A O 1
ATOM 684 N N . ALA A 1 86 ? -0.821 -12.722 -9.469 1.00 97.56 86 ALA A N 1
ATOM 685 C CA . ALA A 1 86 ? -0.669 -11.375 -8.932 1.00 97.56 86 ALA A CA 1
ATOM 686 C C . ALA A 1 86 ? -2.025 -10.780 -8.516 1.00 97.56 86 ALA A C 1
ATOM 688 O O . ALA A 1 86 ? -2.175 -10.324 -7.381 1.00 97.56 86 ALA A O 1
ATOM 689 N N . ALA A 1 87 ? -3.041 -10.859 -9.385 1.00 97.94 87 ALA A N 1
ATOM 690 C CA . ALA A 1 87 ? -4.396 -10.403 -9.076 1.00 97.94 87 ALA A CA 1
ATOM 691 C C . ALA A 1 87 ? -4.999 -11.170 -7.888 1.00 97.94 87 ALA A C 1
ATOM 693 O O . ALA A 1 87 ? -5.579 -10.560 -6.991 1.00 97.94 87 ALA A O 1
ATOM 694 N N . SER A 1 88 ? -4.802 -12.492 -7.830 1.00 97.62 88 SER A N 1
ATOM 695 C CA . SER A 1 88 ? -5.225 -13.320 -6.695 1.00 97.62 88 SER A CA 1
ATOM 696 C C . SER A 1 88 ? -4.566 -12.879 -5.383 1.00 97.62 88 SER A C 1
ATOM 698 O O . SER A 1 88 ? -5.242 -12.744 -4.365 1.00 97.62 88 SER A O 1
ATOM 700 N N . SER A 1 89 ? -3.261 -12.595 -5.397 1.00 97.81 89 SER A N 1
ATOM 701 C CA . SER A 1 89 ? -2.526 -12.116 -4.216 1.00 97.81 89 SER A CA 1
ATOM 702 C C . SER A 1 89 ? -3.037 -10.756 -3.729 1.00 97.81 89 SER A C 1
ATOM 704 O O . SER A 1 89 ? -3.260 -10.577 -2.531 1.00 97.81 89 SER A O 1
ATOM 706 N N . ILE A 1 90 ? -3.292 -9.823 -4.653 1.00 97.88 90 ILE A N 1
ATOM 707 C CA . ILE A 1 90 ? -3.863 -8.505 -4.339 1.00 97.88 90 ILE A CA 1
ATOM 708 C C . ILE A 1 90 ? -5.263 -8.659 -3.735 1.00 97.88 90 ILE A C 1
ATOM 710 O O . ILE A 1 90 ? -5.539 -8.119 -2.666 1.00 97.88 90 ILE A O 1
ATOM 714 N N . ASN A 1 91 ? -6.134 -9.436 -4.381 1.00 98.00 91 ASN A N 1
ATOM 715 C CA . ASN A 1 91 ? -7.500 -9.663 -3.912 1.00 98.00 91 ASN A CA 1
ATOM 716 C C . ASN A 1 91 ? -7.535 -10.350 -2.545 1.00 98.00 91 ASN A C 1
ATOM 718 O O . ASN A 1 91 ? -8.343 -9.972 -1.704 1.00 98.00 91 ASN A O 1
ATOM 722 N N . LYS A 1 92 ? -6.628 -11.299 -2.283 1.00 97.88 92 LYS A N 1
ATOM 723 C CA . LYS A 1 92 ? -6.501 -11.945 -0.971 1.00 97.88 92 LYS A CA 1
ATOM 724 C C . LYS A 1 92 ? -6.111 -10.949 0.122 1.00 97.88 92 LYS A C 1
ATOM 726 O O . LYS A 1 92 ? -6.698 -10.986 1.201 1.00 97.88 92 LYS A O 1
ATOM 731 N N . HIS A 1 93 ? -5.149 -10.061 -0.145 1.00 97.56 93 HIS A N 1
ATOM 732 C CA . HIS A 1 93 ? -4.772 -9.002 0.798 1.00 97.56 93 HIS A CA 1
ATOM 733 C C . HIS A 1 93 ? -5.964 -8.088 1.094 1.00 97.56 93 HIS A C 1
ATOM 735 O O . HIS A 1 93 ? -6.302 -7.876 2.254 1.00 97.56 93 HIS A O 1
ATOM 741 N N . VAL A 1 94 ? -6.647 -7.610 0.049 1.00 97.56 94 VAL A N 1
ATOM 742 C CA . VAL A 1 94 ? -7.818 -6.726 0.173 1.00 97.56 94 VAL A CA 1
ATOM 743 C C . VAL A 1 94 ? -8.959 -7.406 0.937 1.00 97.56 94 VAL A C 1
ATOM 745 O O . VAL A 1 94 ? -9.528 -6.806 1.849 1.00 97.56 94 VAL A O 1
ATOM 748 N N . ALA A 1 95 ? -9.269 -8.663 0.622 1.00 98.00 95 ALA A N 1
ATOM 749 C CA . ALA A 1 95 ? -10.292 -9.432 1.322 1.00 98.00 95 ALA A CA 1
ATOM 750 C C . ALA A 1 95 ? -9.962 -9.555 2.813 1.00 98.00 95 ALA A C 1
ATOM 752 O O . ALA A 1 95 ? -10.806 -9.252 3.653 1.00 98.00 95 ALA A O 1
ATOM 753 N N . LEU A 1 96 ? -8.713 -9.885 3.154 1.00 96.88 96 LEU A N 1
ATOM 754 C CA . LEU A 1 96 ? -8.274 -10.003 4.542 1.00 96.88 96 LEU A CA 1
ATOM 755 C C . LEU A 1 96 ? -8.455 -8.688 5.317 1.00 96.88 96 LEU A C 1
ATOM 757 O O . LEU A 1 96 ? -9.104 -8.676 6.363 1.00 96.88 96 LEU A O 1
ATOM 761 N N . VAL A 1 97 ? -7.925 -7.575 4.799 1.00 94.75 97 VAL A N 1
ATOM 762 C CA . VAL A 1 97 ? -7.963 -6.280 5.509 1.00 94.75 97 VAL A CA 1
ATOM 763 C C . VAL A 1 97 ? -9.364 -5.668 5.554 1.00 94.75 97 VAL A C 1
ATOM 765 O O . VAL A 1 97 ? -9.653 -4.847 6.420 1.00 94.75 97 VAL A O 1
ATOM 768 N N . THR A 1 98 ? -10.262 -6.101 4.666 1.00 95.25 98 THR A N 1
ATOM 769 C CA . THR A 1 98 ? -11.667 -5.670 4.650 1.00 95.25 98 THR A CA 1
ATOM 770 C C . THR A 1 98 ? -12.633 -6.662 5.296 1.00 95.25 98 THR A C 1
ATOM 772 O O . THR A 1 98 ? -13.842 -6.430 5.255 1.00 95.25 98 THR A O 1
ATOM 775 N N . ARG A 1 99 ? -12.138 -7.742 5.920 1.00 95.81 99 ARG A N 1
ATOM 776 C CA . ARG A 1 99 ? -12.961 -8.813 6.517 1.00 95.81 99 ARG A CA 1
ATOM 777 C C . ARG A 1 99 ? -13.948 -9.412 5.510 1.00 95.81 99 ARG A C 1
ATOM 779 O O . ARG A 1 99 ? -15.152 -9.461 5.753 1.00 95.81 99 ARG A O 1
ATOM 786 N N . ASP A 1 100 ? -13.428 -9.787 4.347 1.00 97.56 100 ASP A N 1
ATOM 787 C CA . ASP A 1 100 ? -14.136 -10.403 3.222 1.00 97.56 100 ASP A CA 1
ATOM 788 C C . ASP A 1 100 ? -15.262 -9.559 2.604 1.00 97.56 100 ASP A C 1
ATOM 790 O O . ASP A 1 100 ? -16.041 -10.058 1.787 1.00 97.56 100 ASP A O 1
ATOM 794 N N . ARG A 1 101 ? -15.340 -8.265 2.941 1.00 97.00 101 ARG A N 1
ATOM 795 C CA . ARG A 1 101 ? -16.309 -7.335 2.341 1.00 97.00 101 ARG A CA 1
ATOM 796 C C . ARG A 1 101 ? -15.960 -6.996 0.895 1.00 97.00 101 ARG A C 1
ATOM 798 O O . ARG A 1 101 ? -16.862 -6.741 0.104 1.00 97.00 101 ARG A O 1
ATOM 805 N N . ILE A 1 102 ? -14.672 -7.011 0.545 1.00 97.56 102 ILE A N 1
ATOM 806 C CA . ILE A 1 102 ? -14.188 -6.801 -0.823 1.00 97.56 102 ILE A CA 1
ATOM 807 C C . ILE A 1 102 ? -13.347 -8.010 -1.230 1.00 97.56 102 ILE A C 1
ATOM 809 O O . ILE A 1 102 ? -12.163 -8.092 -0.919 1.00 97.56 102 ILE A O 1
ATOM 813 N N . LYS A 1 103 ? -13.968 -8.961 -1.934 1.00 97.69 103 LYS A N 1
ATOM 814 C CA . LYS A 1 103 ? -13.310 -10.215 -2.347 1.00 97.69 103 LYS A CA 1
ATOM 815 C C . LYS A 1 103 ? -12.577 -10.120 -3.681 1.00 97.69 103 LYS A C 1
ATOM 817 O O . LYS A 1 103 ? -11.646 -10.879 -3.921 1.00 97.69 103 LYS A O 1
ATOM 822 N N . GLN A 1 104 ? -13.003 -9.208 -4.550 1.00 97.44 104 GLN A N 1
ATOM 823 C CA . GLN A 1 104 ? -12.427 -9.028 -5.877 1.00 97.44 104 GLN A CA 1
ATOM 824 C C . GLN A 1 104 ? -12.365 -7.538 -6.200 1.00 97.44 104 GLN A C 1
ATOM 826 O O . GLN A 1 104 ? -13.366 -6.925 -6.555 1.00 97.44 104 GLN A O 1
ATOM 831 N N . LEU A 1 105 ? -11.178 -6.960 -6.034 1.00 97.19 105 LEU A N 1
ATOM 832 C CA . LEU A 1 105 ? -10.886 -5.571 -6.379 1.00 97.19 105 LEU A CA 1
ATOM 833 C C . LEU A 1 105 ? -10.263 -5.468 -7.774 1.00 97.19 105 LEU A C 1
ATOM 835 O O . LEU A 1 105 ? -10.583 -4.562 -8.535 1.00 97.19 105 LEU A O 1
ATOM 839 N N . VAL A 1 106 ? -9.362 -6.397 -8.098 1.00 97.12 106 VAL A N 1
ATOM 840 C CA . VAL A 1 106 ? -8.630 -6.436 -9.364 1.00 97.12 106 VAL A CA 1
ATOM 841 C C . VAL A 1 106 ? -9.069 -7.657 -10.161 1.00 97.12 106 VAL A C 1
ATOM 843 O O . VAL A 1 106 ? -9.148 -8.767 -9.631 1.00 97.12 106 VAL A O 1
ATOM 846 N N . ILE A 1 107 ? -9.340 -7.455 -11.446 1.00 95.31 107 ILE A N 1
ATOM 847 C CA . ILE A 1 107 ? -9.643 -8.523 -12.398 1.00 95.31 107 ILE A CA 1
ATOM 848 C C . ILE A 1 107 ? -8.379 -8.730 -13.242 1.00 95.31 107 ILE A C 1
ATOM 850 O O . ILE A 1 107 ? -7.866 -7.743 -13.775 1.00 95.31 107 ILE A O 1
ATOM 854 N N . PRO A 1 108 ? -7.826 -9.955 -13.319 1.00 87.31 108 PRO A N 1
ATOM 855 C CA . PRO A 1 108 ? -6.678 -10.207 -14.177 1.00 87.31 108 PRO A CA 1
ATOM 856 C C . PRO A 1 108 ? -7.062 -9.988 -15.654 1.00 87.31 108 PRO A C 1
ATOM 858 O O . PRO A 1 108 ? -8.193 -10.312 -16.024 1.00 87.31 108 PRO A O 1
ATOM 861 N N . PRO A 1 109 ? -6.155 -9.416 -16.466 1.00 78.06 109 PRO A N 1
ATOM 862 C CA . PRO A 1 109 ? -6.337 -9.286 -17.908 1.00 78.06 109 PRO A CA 1
ATOM 863 C C . PRO A 1 109 ? -6.349 -10.642 -18.619 1.00 78.06 109 PRO A C 1
ATOM 865 O O . PRO A 1 109 ? -5.727 -11.596 -18.089 1.00 78.06 109 PRO A O 1
#

Organism: Anoplophora glabripennis (NCBI:txid217634)

Secondary structure (DSSP, 8-state):
-TT--HHHHHHHHHHTT--S-HHHHHHHHHHHHHHHTS--SS-------EEEEETTSPPPHHHHHHIIIII--EEEEE-TTSHHHHHHHHHHHHHHHTTTS-S-S----